Protein AF-A0A5C6FIS3-F1 (afdb_monomer_lite)

Secondary structure (DSSP, 8-state):
---PPPPPP-----------PPPHHHHHHHHHHTTTTS-TTSHHHHHHHHHHT-GGGGGGHHHHHHHHHHHHHHHHTTT-HHHHHHHHHHHHHHHHHHHHTT--TT-SS----SS-GGGGGGHHHHHHHHHHHTT-PPPGGGGGG-------------

pLDDT: mean 75.93, std 21.36, range [33.12, 96.75]

Sequence (158 aa):
MENQPAVPGDGGRYWHLATVKPTPDQIVAVLDHFAELCDKRFSTYRKLRRYAVMPQYWRKCYALFQAIRHKTLRAERRGDERLTHQYLLEEIIAKTLYNYSIAPEDMPYIIPAPFDEDSSDYVLPIATQFADFLGLSPPDCINAGGGAGVNVPSTDGQ

Radius of gyration: 19.83 Å; chains: 1; bounding box: 43×58×67 Å

Structure (mmCIF, N/CA/C/O backbone):
data_AF-A0A5C6FIS3-F1
#
_entry.id   AF-A0A5C6FIS3-F1
#
loop_
_atom_site.group_PDB
_atom_site.id
_atom_site.type_symbol
_atom_site.label_atom_id
_atom_site.label_alt_id
_atom_site.label_comp_id
_atom_site.label_asym_id
_atom_site.label_entity_id
_atom_site.label_seq_id
_atom_site.pdbx_PDB_ins_code
_atom_site.Cartn_x
_atom_site.Cartn_y
_atom_site.Cartn_z
_atom_site.occupancy
_atom_site.B_iso_or_equiv
_atom_site.auth_seq_id
_atom_site.auth_comp_id
_atom_site.auth_asym_id
_atom_site.auth_atom_id
_atom_site.pdbx_PDB_model_num
ATOM 1 N N . MET A 1 1 ? 24.711 47.356 21.822 1.00 38.97 1 MET A N 1
ATOM 2 C CA . MET A 1 1 ? 24.458 47.534 20.377 1.00 38.97 1 MET A CA 1
ATOM 3 C C . MET A 1 1 ? 25.336 46.515 19.661 1.00 38.97 1 MET A C 1
ATOM 5 O O . MET A 1 1 ? 26.441 46.835 19.262 1.00 38.97 1 MET A O 1
ATOM 9 N N . GLU A 1 2 ? 25.082 45.215 19.768 1.00 39.25 2 GLU A N 1
ATOM 10 C CA . GLU A 1 2 ? 23.905 44.481 19.284 1.00 39.25 2 GLU A CA 1
ATOM 11 C C . GLU A 1 2 ? 23.695 44.689 17.783 1.00 39.25 2 GLU A C 1
ATOM 13 O O . GLU A 1 2 ? 23.193 45.722 17.355 1.00 39.25 2 GLU A O 1
ATOM 18 N N . ASN A 1 3 ? 24.142 43.705 17.005 1.00 36.88 3 ASN A N 1
ATOM 19 C CA . ASN A 1 3 ? 23.638 43.429 15.669 1.00 36.88 3 ASN A CA 1
ATOM 20 C C . ASN A 1 3 ? 23.755 41.919 15.439 1.00 36.88 3 ASN A C 1
ATOM 22 O O . ASN A 1 3 ? 24.816 41.395 15.102 1.00 36.88 3 ASN A O 1
ATOM 26 N N . GLN A 1 4 ? 22.654 41.225 15.722 1.00 40.28 4 GLN A N 1
ATOM 27 C CA . GLN A 1 4 ? 22.404 39.856 15.290 1.00 40.28 4 GLN A CA 1
ATOM 28 C C . GLN A 1 4 ? 22.159 39.863 13.771 1.00 40.28 4 GLN A C 1
ATOM 30 O O . GLN A 1 4 ? 21.400 40.714 13.302 1.00 40.28 4 GLN A O 1
ATOM 35 N N . PRO A 1 5 ? 22.710 38.927 12.983 1.00 45.25 5 PRO A N 1
ATOM 36 C CA . PRO A 1 5 ? 22.146 38.615 11.681 1.00 45.25 5 PRO A CA 1
ATOM 37 C C . PRO A 1 5 ? 20.933 37.685 11.838 1.00 45.25 5 PRO A C 1
ATOM 39 O O . PRO A 1 5 ? 20.939 36.736 12.621 1.00 45.25 5 PRO A O 1
ATOM 42 N N . ALA A 1 6 ? 19.886 38.020 11.088 1.00 35.22 6 ALA A N 1
ATOM 43 C CA . ALA A 1 6 ? 18.548 37.452 11.120 1.00 35.22 6 ALA A CA 1
ATOM 44 C C . ALA A 1 6 ? 18.497 35.923 10.965 1.00 35.22 6 ALA A C 1
ATOM 46 O O . ALA A 1 6 ? 19.135 35.340 10.090 1.00 35.22 6 ALA A O 1
ATOM 47 N N . VAL A 1 7 ? 17.646 35.302 11.782 1.00 46.81 7 VAL A N 1
ATOM 48 C CA . VAL A 1 7 ? 17.190 33.916 11.644 1.00 46.81 7 VAL A CA 1
ATOM 49 C C . VAL A 1 7 ? 16.220 33.847 10.453 1.00 46.81 7 VAL A C 1
ATOM 51 O O . VAL A 1 7 ? 15.200 34.541 10.488 1.00 46.81 7 VAL A O 1
ATOM 54 N N . PRO A 1 8 ? 16.479 33.047 9.400 1.00 42.97 8 PRO A N 1
ATOM 55 C CA . PRO A 1 8 ? 15.466 32.757 8.398 1.00 42.97 8 PRO A CA 1
ATOM 56 C C . PRO A 1 8 ? 14.420 31.814 8.998 1.00 42.97 8 PRO A C 1
ATOM 58 O O . PRO A 1 8 ? 14.750 30.835 9.666 1.00 42.97 8 PRO A O 1
ATOM 61 N N . GLY A 1 9 ? 13.162 32.182 8.779 1.00 37.59 9 GLY A N 1
ATOM 62 C CA . GLY A 1 9 ? 11.988 31.633 9.432 1.00 37.59 9 GLY A CA 1
ATOM 63 C C . GLY A 1 9 ? 11.747 30.140 9.232 1.00 37.59 9 GLY A C 1
ATOM 64 O O . GLY A 1 9 ? 12.061 29.535 8.209 1.00 37.59 9 GLY A O 1
ATOM 65 N N . ASP A 1 10 ? 11.122 29.616 10.275 1.00 50.41 10 ASP A N 1
ATOM 66 C CA . ASP A 1 10 ? 10.360 28.385 10.378 1.00 50.41 10 ASP A CA 1
ATOM 67 C C . ASP A 1 10 ? 9.485 28.135 9.134 1.00 50.41 10 ASP A C 1
ATOM 69 O O . ASP A 1 10 ? 8.654 28.962 8.755 1.00 50.41 10 ASP A O 1
ATOM 73 N N . GLY A 1 11 ? 9.710 27.003 8.472 1.00 35.53 11 GLY A N 1
ATOM 74 C CA . GLY A 1 11 ? 9.101 26.689 7.183 1.00 35.53 11 GLY A CA 1
ATOM 75 C C . GLY A 1 11 ? 9.428 25.275 6.728 1.00 35.53 11 GLY A C 1
ATOM 76 O O . GLY A 1 11 ? 10.030 25.089 5.678 1.00 35.53 11 GLY A O 1
ATOM 77 N N . GLY A 1 12 ? 9.045 24.290 7.544 1.00 33.66 12 GLY A N 1
ATOM 78 C CA . GLY A 1 12 ? 9.032 22.877 7.168 1.00 33.66 12 GLY A CA 1
ATOM 79 C C . GLY A 1 12 ? 10.418 22.245 7.142 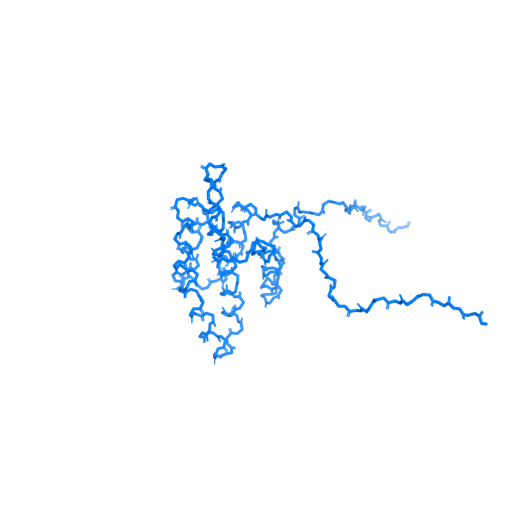1.00 33.66 12 GLY A C 1
ATOM 80 O O . GLY A 1 12 ? 11.131 22.294 6.146 1.00 33.66 12 GLY A O 1
ATOM 81 N N . ARG A 1 13 ? 10.786 21.585 8.242 1.00 39.72 13 ARG A N 1
ATOM 82 C CA . ARG A 1 13 ? 11.901 20.636 8.259 1.00 39.72 13 ARG A CA 1
ATOM 83 C C . ARG A 1 13 ? 11.588 19.521 7.259 1.00 39.72 13 ARG A C 1
ATOM 85 O O . ARG A 1 13 ? 10.903 18.561 7.599 1.00 39.72 13 ARG A O 1
ATOM 92 N N . TYR A 1 14 ? 12.060 19.665 6.026 1.00 40.47 14 TYR A N 1
ATOM 93 C CA . TYR A 1 14 ? 12.166 18.553 5.098 1.00 40.47 14 TYR A CA 1
ATOM 94 C C . TYR A 1 14 ? 13.151 17.576 5.724 1.00 40.47 14 TYR A C 1
ATOM 96 O O . TYR A 1 14 ? 14.353 17.837 5.798 1.00 40.47 14 TYR A O 1
ATOM 104 N N . TRP A 1 15 ? 12.626 16.474 6.249 1.00 42.81 15 TRP A N 1
ATOM 105 C CA . TRP A 1 15 ? 13.437 15.333 6.622 1.00 42.81 15 TRP A CA 1
ATOM 106 C C . TRP A 1 15 ? 14.037 14.764 5.335 1.00 42.81 15 TRP A C 1
ATOM 108 O O . TRP A 1 15 ? 13.508 13.823 4.760 1.00 42.81 15 TRP A O 1
ATOM 118 N N . HIS A 1 16 ? 15.171 15.311 4.898 1.00 39.12 16 HIS A N 1
ATOM 119 C CA . HIS A 1 16 ? 16.136 14.580 4.083 1.00 39.12 16 HIS A CA 1
ATOM 120 C C . HIS A 1 16 ? 16.806 13.520 4.966 1.00 39.12 16 HIS A C 1
ATOM 122 O O . HIS A 1 16 ? 18.016 13.516 5.178 1.00 39.12 16 HIS A O 1
ATOM 128 N N . LEU A 1 17 ? 16.004 12.622 5.532 1.00 43.44 17 LEU A N 1
ATOM 129 C CA . LEU A 1 17 ? 16.504 11.290 5.782 1.00 43.44 17 LEU A CA 1
ATOM 130 C C . LEU A 1 17 ? 16.622 10.694 4.387 1.00 43.44 17 LEU A C 1
ATOM 132 O O . LEU A 1 17 ? 15.664 10.732 3.621 1.00 43.44 17 LEU A O 1
ATOM 136 N N . ALA A 1 18 ? 17.806 10.210 4.029 1.00 41.66 18 ALA A N 1
ATOM 137 C CA . ALA A 1 18 ? 17.939 9.290 2.915 1.00 41.66 18 ALA A CA 1
ATOM 138 C C . ALA A 1 18 ? 17.127 8.039 3.285 1.00 41.66 18 ALA A C 1
ATOM 140 O O . ALA A 1 18 ? 17.660 7.075 3.831 1.00 41.66 18 ALA A O 1
ATOM 141 N N . THR A 1 19 ? 15.808 8.099 3.109 1.00 52.97 19 THR A N 1
ATOM 142 C CA . THR A 1 19 ? 14.919 6.975 3.327 1.00 52.97 19 THR A CA 1
ATOM 143 C C . THR A 1 19 ? 15.275 5.974 2.256 1.00 52.97 19 THR A C 1
ATOM 145 O O . THR A 1 19 ? 15.117 6.214 1.060 1.00 52.97 19 THR A O 1
ATOM 148 N N . VAL A 1 20 ? 15.854 4.859 2.691 1.00 63.50 20 VAL A N 1
ATOM 149 C CA . VAL A 1 20 ? 16.057 3.705 1.828 1.00 63.50 20 VAL A CA 1
ATOM 150 C C . VAL A 1 20 ? 14.687 3.373 1.244 1.00 63.50 20 VAL A C 1
ATOM 152 O O . VAL A 1 20 ? 13.777 3.000 1.986 1.00 63.50 20 VAL A O 1
ATOM 155 N N . LYS A 1 21 ? 14.524 3.581 -0.070 1.00 75.00 21 LYS A N 1
ATOM 156 C CA . LYS A 1 21 ? 13.276 3.267 -0.770 1.00 75.00 21 LYS A CA 1
ATOM 157 C C . LYS A 1 21 ? 12.940 1.799 -0.471 1.00 75.00 21 LYS A C 1
ATOM 159 O O . LYS A 1 21 ? 13.808 0.952 -0.700 1.00 75.00 21 LYS A O 1
ATOM 164 N N . PRO A 1 22 ? 11.741 1.481 0.046 1.00 84.12 22 PRO A N 1
ATOM 165 C CA . PRO A 1 22 ? 11.410 0.121 0.429 1.00 84.12 22 PRO A CA 1
ATOM 166 C C . PRO A 1 22 ? 11.506 -0.806 -0.777 1.00 84.12 22 PRO A C 1
ATOM 168 O O . PRO A 1 22 ? 10.849 -0.593 -1.792 1.00 84.12 22 PRO A O 1
ATOM 171 N N . THR A 1 23 ? 12.302 -1.862 -0.669 1.00 88.50 23 THR A N 1
ATOM 172 C CA . THR A 1 23 ? 12.393 -2.865 -1.728 1.00 88.50 23 THR A CA 1
ATOM 173 C C . THR A 1 23 ? 11.026 -3.522 -1.955 1.00 88.50 23 THR A C 1
ATOM 175 O O . THR A 1 23 ? 10.175 -3.533 -1.056 1.00 88.50 23 THR A O 1
ATOM 178 N N . PRO A 1 24 ? 10.787 -4.130 -3.130 1.00 88.94 24 PRO A N 1
ATOM 179 C CA . PRO A 1 24 ? 9.582 -4.923 -3.352 1.00 88.94 24 PRO A CA 1
ATOM 180 C C . PRO A 1 24 ? 9.338 -5.973 -2.257 1.00 88.94 24 PRO A C 1
ATOM 182 O O . PRO A 1 24 ? 8.197 -6.156 -1.842 1.00 88.94 24 PRO A O 1
ATOM 185 N N . ASP A 1 25 ? 10.393 -6.594 -1.725 1.00 89.69 25 ASP A N 1
ATOM 186 C CA . ASP A 1 25 ? 10.284 -7.564 -0.629 1.00 89.69 25 ASP A CA 1
ATOM 187 C C . ASP A 1 25 ? 9.825 -6.912 0.683 1.00 89.69 25 ASP A C 1
ATOM 189 O O . ASP A 1 25 ? 8.985 -7.469 1.388 1.00 89.69 25 ASP A O 1
ATOM 193 N N . GLN A 1 26 ? 10.301 -5.700 0.991 1.00 91.25 26 GLN A N 1
ATOM 194 C CA . GLN A 1 26 ? 9.813 -4.931 2.142 1.00 91.25 26 GLN A CA 1
ATOM 195 C C . GLN A 1 26 ? 8.343 -4.534 1.964 1.00 91.25 26 GLN A C 1
ATOM 197 O O . GLN A 1 26 ? 7.563 -4.633 2.908 1.00 91.25 26 GLN A O 1
ATOM 202 N N . ILE A 1 27 ? 7.928 -4.154 0.751 1.00 92.69 27 ILE A N 1
ATOM 203 C CA . ILE A 1 27 ? 6.515 -3.883 0.439 1.00 92.69 27 ILE A CA 1
ATOM 204 C C . ILE A 1 27 ? 5.657 -5.136 0.671 1.00 92.69 27 ILE A C 1
ATOM 206 O O . ILE A 1 27 ? 4.569 -5.047 1.242 1.00 92.69 27 ILE A O 1
ATOM 210 N N . VAL A 1 28 ? 6.133 -6.311 0.252 1.00 93.12 28 VAL A N 1
ATOM 211 C CA . VAL A 1 28 ? 5.436 -7.584 0.488 1.00 93.12 28 VA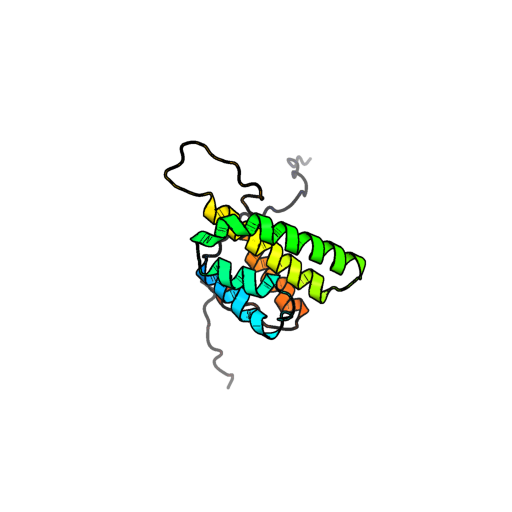L A CA 1
ATOM 212 C C . VAL A 1 28 ? 5.347 -7.887 1.981 1.00 93.12 28 VAL A C 1
ATOM 214 O O . VAL A 1 28 ? 4.266 -8.238 2.445 1.00 93.12 28 VAL A O 1
ATOM 217 N N . ALA A 1 29 ? 6.425 -7.683 2.742 1.00 92.44 29 ALA A N 1
ATOM 218 C CA . ALA A 1 29 ? 6.430 -7.879 4.190 1.00 92.44 29 ALA A CA 1
ATOM 219 C C . ALA A 1 29 ? 5.415 -6.970 4.907 1.00 92.44 29 ALA A C 1
ATOM 221 O O . ALA A 1 29 ? 4.669 -7.440 5.765 1.00 92.44 29 ALA A O 1
ATOM 222 N N . VAL A 1 30 ? 5.309 -5.696 4.506 1.00 93.06 30 VAL A N 1
ATOM 223 C CA . VAL A 1 30 ? 4.272 -4.775 5.009 1.00 93.06 30 VAL A CA 1
ATOM 224 C C . VAL A 1 30 ? 2.867 -5.307 4.701 1.00 93.06 30 VAL A C 1
ATOM 226 O O . VAL A 1 30 ? 2.000 -5.315 5.573 1.00 93.06 30 VAL A O 1
ATOM 229 N N . LEU A 1 31 ? 2.622 -5.785 3.477 1.00 92.94 31 LEU A N 1
ATOM 230 C CA . LEU A 1 31 ? 1.326 -6.363 3.098 1.00 92.94 31 LEU A CA 1
ATOM 231 C C . LEU A 1 31 ? 1.030 -7.698 3.802 1.00 92.94 31 LEU A C 1
ATOM 233 O O . LEU A 1 31 ? -0.130 -8.059 3.975 1.00 92.94 31 LEU A O 1
ATOM 237 N N . ASP A 1 32 ? 2.046 -8.451 4.202 1.00 92.31 32 ASP A N 1
ATOM 238 C CA . ASP A 1 32 ? 1.853 -9.681 4.968 1.00 92.31 32 ASP A CA 1
ATOM 239 C C . ASP A 1 32 ? 1.531 -9.391 6.429 1.00 92.31 32 ASP A C 1
ATOM 241 O O . ASP A 1 32 ? 0.638 -10.027 6.991 1.00 92.31 32 ASP A O 1
ATOM 245 N N . HIS A 1 33 ? 2.158 -8.365 7.003 1.00 92.31 33 HIS A N 1
ATOM 246 C CA . HIS A 1 33 ? 1.920 -7.935 8.377 1.00 92.31 33 HIS A CA 1
ATOM 247 C C . HIS A 1 33 ? 0.444 -7.586 8.642 1.00 92.31 33 HIS A C 1
ATOM 249 O O . HIS A 1 33 ? -0.107 -7.957 9.675 1.00 92.31 33 HIS A O 1
ATOM 255 N N . PHE A 1 34 ? -0.241 -6.942 7.689 1.00 91.12 34 PHE A N 1
ATOM 256 C CA . PHE A 1 34 ? -1.656 -6.572 7.848 1.00 91.12 34 PHE A CA 1
ATOM 257 C C . PHE A 1 34 ? -2.646 -7.554 7.192 1.00 91.12 34 PHE A C 1
ATOM 259 O O . PHE A 1 34 ? -3.855 -7.310 7.212 1.00 91.12 34 PHE A O 1
ATOM 266 N N . ALA A 1 35 ? -2.192 -8.677 6.621 1.00 88.69 35 ALA A N 1
ATOM 267 C CA . ALA A 1 35 ? -3.022 -9.536 5.766 1.00 88.69 35 ALA A CA 1
ATOM 268 C C . ALA A 1 35 ? -4.256 -10.146 6.457 1.00 88.69 35 ALA A C 1
ATOM 270 O O . ALA A 1 35 ? -5.265 -10.430 5.799 1.00 88.69 35 ALA A O 1
ATOM 271 N N . GLU A 1 36 ? -4.189 -10.385 7.766 1.00 86.69 36 GLU A N 1
ATOM 272 C CA . GLU A 1 36 ? -5.306 -10.936 8.543 1.00 86.69 36 GLU A CA 1
ATOM 273 C C . GLU A 1 36 ? -6.282 -9.869 9.043 1.00 86.69 36 GLU A C 1
ATOM 275 O O . GLU A 1 36 ? -7.441 -10.177 9.322 1.00 86.69 36 GLU A O 1
ATOM 280 N N . LEU A 1 37 ? -5.827 -8.619 9.105 1.00 85.56 37 LEU A N 1
ATOM 281 C CA . LEU A 1 37 ? -6.544 -7.490 9.693 1.00 85.56 37 LEU A CA 1
ATOM 282 C C . LEU A 1 37 ? -7.202 -6.610 8.635 1.00 85.56 37 LEU A C 1
ATOM 284 O O . LEU A 1 37 ? -8.227 -5.975 8.897 1.00 85.56 37 LEU A O 1
ATOM 288 N N . CYS A 1 38 ? -6.641 -6.593 7.433 1.00 82.62 38 CYS A N 1
ATOM 289 C CA . CYS A 1 38 ? -7.258 -5.981 6.275 1.00 82.62 38 CYS A CA 1
ATOM 290 C C . CYS A 1 38 ? -8.441 -6.826 5.810 1.00 82.62 38 CYS A C 1
ATOM 292 O O . CYS A 1 38 ? -8.383 -8.059 5.757 1.00 82.62 38 CYS A O 1
ATOM 294 N N . ASP A 1 39 ? -9.536 -6.163 5.446 1.00 70.62 39 ASP A N 1
ATOM 295 C CA . ASP A 1 39 ? -10.737 -6.884 5.045 1.00 70.62 39 ASP A CA 1
ATOM 296 C C . ASP A 1 39 ? -10.505 -7.626 3.712 1.00 70.62 39 ASP A C 1
ATOM 298 O O . ASP A 1 39 ? -10.475 -7.048 2.620 1.00 70.62 39 ASP A O 1
ATOM 302 N N . LYS A 1 40 ? -10.360 -8.955 3.828 1.00 62.19 40 LYS A N 1
ATOM 303 C CA . LYS A 1 40 ? -10.154 -9.915 2.731 1.00 62.19 40 LYS A CA 1
ATOM 304 C C . LYS A 1 40 ? -11.299 -9.907 1.709 1.00 62.19 40 LYS A C 1
ATOM 306 O O . LYS A 1 40 ? -11.117 -10.409 0.597 1.00 62.19 40 LYS A O 1
ATOM 311 N N . ARG A 1 41 ? -12.470 -9.350 2.052 1.00 55.62 41 ARG A N 1
ATOM 312 C CA . ARG A 1 41 ? -13.596 -9.156 1.124 1.00 55.62 41 ARG A CA 1
ATOM 313 C C . ARG A 1 41 ? -13.306 -8.046 0.116 1.00 55.62 41 ARG A C 1
ATOM 315 O O . ARG A 1 41 ? -13.870 -8.063 -0.981 1.00 55.62 41 ARG A O 1
ATOM 322 N N . PHE A 1 42 ? -12.398 -7.114 0.417 1.00 61.25 42 PHE A N 1
ATOM 323 C CA . PHE A 1 42 ? -11.979 -6.107 -0.547 1.00 61.25 42 PHE A CA 1
ATOM 324 C C . PHE A 1 42 ? -10.955 -6.674 -1.527 1.00 61.25 42 PHE A C 1
ATOM 326 O O . PHE A 1 42 ? -9.794 -6.933 -1.227 1.00 61.25 42 PHE A O 1
ATOM 333 N N . SER A 1 43 ? -11.397 -6.786 -2.776 1.00 75.00 43 SER A N 1
ATOM 334 C CA . SER A 1 43 ? -10.603 -7.291 -3.897 1.00 75.00 43 SER A CA 1
ATOM 335 C C . SER A 1 43 ? -9.303 -6.522 -4.183 1.00 75.00 43 SER A C 1
ATOM 337 O O . SER A 1 43 ? -8.481 -7.029 -4.942 1.00 75.00 43 SER A O 1
ATOM 339 N N . THR A 1 44 ? -9.107 -5.321 -3.626 1.00 90.38 44 THR A N 1
ATOM 340 C CA . THR A 1 44 ? -7.945 -4.463 -3.909 1.00 90.38 44 THR A CA 1
ATOM 341 C C . THR A 1 44 ? -6.708 -4.911 -3.143 1.00 90.38 44 THR A C 1
ATOM 343 O O . THR A 1 44 ? -5.704 -5.171 -3.796 1.00 90.38 44 THR A O 1
ATOM 346 N N . TYR A 1 45 ? -6.803 -5.166 -1.834 1.00 91.44 45 TYR A N 1
ATOM 347 C CA . TYR A 1 45 ? -5.673 -5.615 -1.012 1.00 91.44 45 TYR A CA 1
ATOM 348 C C . TYR A 1 45 ? -5.034 -6.908 -1.542 1.00 91.44 45 TYR A C 1
ATOM 350 O O . TYR A 1 45 ? -3.829 -6.994 -1.780 1.00 91.44 45 TYR A O 1
ATOM 358 N N . ARG A 1 46 ? -5.864 -7.913 -1.856 1.00 89.75 46 ARG A N 1
ATOM 359 C CA . ARG A 1 46 ? -5.392 -9.185 -2.428 1.00 89.75 46 ARG A CA 1
ATOM 360 C C . ARG A 1 46 ? -4.754 -9.006 -3.810 1.00 89.75 46 ARG A C 1
ATOM 362 O O . ARG A 1 46 ? -3.784 -9.695 -4.131 1.00 89.75 46 ARG A O 1
ATOM 369 N N . LYS A 1 47 ? -5.300 -8.114 -4.646 1.00 92.56 47 LYS A N 1
ATOM 370 C CA . LYS A 1 47 ? -4.702 -7.783 -5.951 1.00 92.56 47 LYS A CA 1
ATOM 371 C C . LYS A 1 47 ? -3.368 -7.070 -5.770 1.00 92.56 47 LYS A C 1
ATOM 373 O O . LYS A 1 47 ? -2.420 -7.432 -6.454 1.00 92.56 47 LYS A O 1
ATOM 378 N N . LEU A 1 48 ? -3.292 -6.127 -4.835 1.00 94.00 48 LEU A N 1
ATOM 379 C CA . LEU A 1 48 ? -2.095 -5.351 -4.546 1.00 94.00 48 LEU A CA 1
ATOM 380 C C . LEU A 1 48 ? -0.955 -6.253 -4.076 1.00 94.00 48 LEU A C 1
ATOM 382 O O . LEU A 1 48 ? 0.114 -6.228 -4.672 1.00 94.00 48 LEU A O 1
ATOM 386 N N . ARG A 1 49 ? -1.222 -7.155 -3.124 1.00 93.00 49 ARG A N 1
ATOM 387 C CA . ARG A 1 49 ? -0.258 -8.179 -2.691 1.00 93.00 49 ARG A CA 1
ATOM 388 C C . ARG A 1 49 ? 0.223 -9.056 -3.843 1.00 93.00 49 ARG A C 1
ATOM 390 O O . ARG A 1 49 ? 1.412 -9.324 -3.969 1.00 93.00 49 ARG A O 1
ATOM 397 N N . ARG A 1 50 ? -0.690 -9.492 -4.720 1.00 92.56 50 ARG A N 1
ATOM 398 C CA . ARG A 1 50 ? -0.316 -10.259 -5.918 1.00 92.56 50 ARG A CA 1
ATOM 399 C C . ARG A 1 50 ? 0.564 -9.445 -6.869 1.00 92.56 50 ARG A C 1
ATOM 401 O O . ARG A 1 50 ? 1.422 -10.024 -7.524 1.00 92.56 50 ARG A O 1
ATOM 408 N N . TYR A 1 51 ? 0.317 -8.146 -7.005 1.00 93.88 51 TYR A N 1
ATOM 409 C CA . TYR A 1 51 ? 1.098 -7.286 -7.891 1.00 93.88 51 TYR A CA 1
ATOM 410 C C . TYR A 1 51 ? 2.474 -6.992 -7.295 1.00 93.88 51 TYR A C 1
ATOM 412 O O . TYR A 1 51 ? 3.445 -7.015 -8.038 1.00 93.88 51 TYR A O 1
ATOM 420 N N . ALA A 1 52 ? 2.580 -6.824 -5.975 1.00 93.56 52 ALA A N 1
ATOM 421 C CA . ALA A 1 52 ? 3.851 -6.611 -5.287 1.00 93.56 52 ALA A CA 1
ATOM 422 C C . ALA A 1 52 ? 4.876 -7.718 -5.599 1.00 93.56 52 ALA A C 1
ATOM 424 O O . ALA A 1 52 ? 6.009 -7.410 -5.949 1.00 93.56 52 ALA A O 1
ATOM 425 N N . VAL A 1 53 ? 4.450 -8.988 -5.615 1.00 94.12 53 VAL A N 1
ATOM 426 C CA . VAL A 1 53 ? 5.326 -10.141 -5.923 1.00 94.12 53 VAL A CA 1
ATOM 427 C C . VAL A 1 53 ? 5.564 -10.387 -7.425 1.00 94.12 53 VAL A C 1
ATOM 429 O O . VAL A 1 53 ? 6.243 -11.344 -7.787 1.00 94.12 53 VAL A O 1
ATOM 432 N N . MET A 1 54 ? 4.972 -9.593 -8.328 1.00 92.44 54 MET A N 1
ATOM 433 C CA . MET A 1 54 ? 5.010 -9.830 -9.781 1.00 92.44 54 MET A CA 1
ATOM 434 C C . MET A 1 54 ? 5.270 -8.528 -10.559 1.00 92.44 54 MET A C 1
ATOM 436 O O . MET A 1 54 ? 4.306 -7.839 -10.921 1.00 92.44 54 MET A O 1
ATOM 440 N N . PRO A 1 55 ? 6.541 -8.213 -10.889 1.00 90.50 55 PRO A N 1
ATOM 441 C CA . PRO A 1 55 ? 6.922 -6.985 -11.595 1.00 90.50 55 PRO A CA 1
ATOM 442 C C . PRO A 1 55 ? 6.151 -6.715 -12.893 1.00 90.50 55 PRO A C 1
ATOM 444 O O . PRO A 1 55 ? 5.793 -5.577 -13.196 1.00 90.50 55 PRO A O 1
ATOM 447 N N . GLN A 1 56 ? 5.772 -7.767 -13.624 1.00 90.56 56 GLN A N 1
ATOM 448 C CA . GLN A 1 56 ? 4.963 -7.673 -14.844 1.00 90.56 56 GLN A CA 1
ATOM 449 C C . GLN A 1 56 ? 3.562 -7.066 -14.629 1.00 90.56 56 GLN A C 1
ATOM 451 O O . GLN A 1 56 ? 2.879 -6.709 -15.592 1.00 90.56 56 GLN A O 1
ATOM 456 N N . TYR A 1 57 ? 3.095 -6.965 -13.382 1.00 92.00 57 TYR A N 1
ATOM 457 C CA . TYR A 1 57 ? 1.823 -6.334 -13.034 1.00 92.00 57 TYR A CA 1
ATOM 458 C C . TYR A 1 57 ? 1.962 -4.937 -12.447 1.00 92.00 57 TYR A C 1
ATOM 460 O O . TYR A 1 57 ? 0.943 -4.271 -12.289 1.00 92.00 57 TYR A O 1
ATOM 468 N N . TRP A 1 58 ? 3.171 -4.446 -12.190 1.00 93.06 58 TRP A N 1
ATOM 469 C CA . TRP A 1 58 ? 3.360 -3.144 -11.558 1.00 93.06 58 TRP A CA 1
ATOM 470 C C . TRP A 1 58 ? 2.775 -1.982 -12.377 1.00 93.06 58 TRP A C 1
ATOM 472 O O . TRP A 1 58 ? 2.127 -1.103 -11.819 1.00 93.06 58 TRP A O 1
ATOM 482 N N . ARG A 1 59 ? 2.827 -2.035 -13.717 1.00 90.44 59 ARG A N 1
ATOM 483 C CA . ARG A 1 59 ? 2.130 -1.050 -14.577 1.00 90.44 59 ARG A CA 1
ATOM 484 C C . ARG A 1 59 ? 0.610 -1.044 -14.386 1.00 90.44 59 ARG A C 1
ATOM 486 O O . ARG A 1 59 ? -0.044 -0.022 -14.577 1.00 90.44 59 ARG A O 1
ATOM 493 N N . LYS A 1 60 ? 0.021 -2.173 -13.979 1.00 91.69 60 LYS A N 1
ATOM 494 C CA . LYS A 1 60 ? -1.417 -2.277 -13.679 1.00 91.69 60 LYS A CA 1
ATOM 495 C C . LYS A 1 60 ? -1.775 -1.619 -12.345 1.00 91.69 60 LYS A C 1
ATOM 497 O O . LYS A 1 60 ? -2.962 -1.404 -12.091 1.00 91.69 60 LYS A O 1
ATOM 502 N N . CYS A 1 61 ? -0.788 -1.266 -11.516 1.00 92.25 61 CYS A N 1
ATOM 503 C CA . CYS A 1 61 ? -1.023 -0.565 -10.260 1.00 92.25 61 CYS A CA 1
ATOM 504 C C . CYS A 1 61 ? -1.623 0.830 -10.464 1.00 92.25 61 CYS A C 1
ATOM 506 O O . CYS A 1 61 ? -2.336 1.276 -9.577 1.00 92.25 61 CYS A O 1
ATOM 508 N N . TYR A 1 62 ? -1.475 1.469 -11.633 1.00 91.38 62 TYR A N 1
ATOM 509 C CA . TYR A 1 62 ? -2.177 2.728 -11.924 1.00 91.38 62 TYR A CA 1
ATOM 510 C C . TYR A 1 62 ? -3.703 2.560 -11.888 1.00 91.38 62 TYR A C 1
ATOM 512 O O . TYR A 1 62 ? -4.409 3.280 -11.184 1.00 91.38 62 TYR A O 1
ATOM 520 N N . ALA A 1 63 ? -4.229 1.555 -12.594 1.00 92.00 63 ALA A N 1
ATOM 521 C CA . ALA A 1 63 ? -5.662 1.264 -12.583 1.00 92.00 63 ALA A CA 1
ATOM 522 C C . ALA A 1 63 ? -6.136 0.788 -11.198 1.00 92.00 63 ALA A C 1
ATOM 524 O O . ALA A 1 63 ? -7.245 1.110 -10.769 1.00 92.00 63 ALA A O 1
ATOM 525 N N . LEU A 1 64 ? -5.292 0.032 -10.486 1.00 94.38 64 LEU A N 1
ATOM 526 C CA . LEU A 1 64 ? -5.584 -0.402 -9.122 1.00 94.38 64 LEU A CA 1
ATOM 527 C C . LEU A 1 64 ? -5.644 0.786 -8.152 1.00 94.38 64 LEU A C 1
ATOM 529 O O . LEU A 1 64 ? -6.588 0.855 -7.372 1.00 94.38 64 LEU A O 1
ATOM 533 N N . PHE A 1 65 ? -4.716 1.740 -8.257 1.00 94.19 65 PHE A N 1
ATOM 534 C CA . PHE A 1 65 ? -4.712 2.991 -7.500 1.00 94.19 65 PHE A CA 1
ATOM 535 C C . PHE A 1 65 ? -6.020 3.757 -7.700 1.00 94.19 65 PHE A C 1
ATOM 537 O O . PHE A 1 65 ? -6.666 4.107 -6.721 1.00 94.19 65 PHE A O 1
A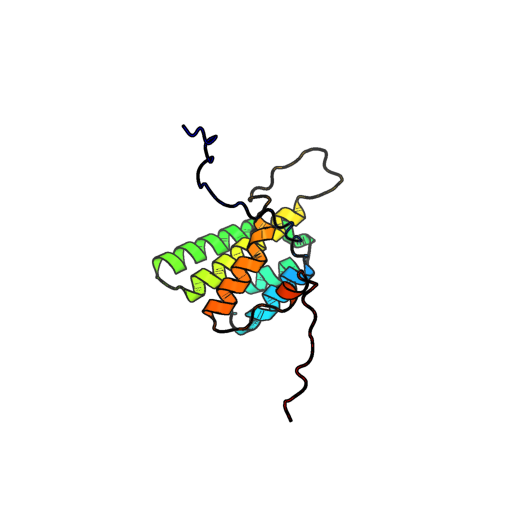TOM 544 N N . GLN A 1 66 ? -6.481 3.933 -8.944 1.00 93.44 66 GLN A N 1
ATOM 545 C CA . GLN A 1 66 ? -7.756 4.611 -9.211 1.00 93.44 66 GLN A CA 1
ATOM 546 C C . GLN A 1 66 ? -8.932 3.911 -8.511 1.00 93.44 66 GLN A C 1
ATOM 548 O O . GLN A 1 66 ? -9.815 4.558 -7.946 1.00 93.44 66 GLN A O 1
ATOM 553 N N . ALA A 1 67 ? -8.952 2.575 -8.507 1.00 93.44 67 ALA A N 1
ATOM 554 C CA . ALA A 1 67 ? -9.979 1.813 -7.804 1.00 93.44 67 ALA A CA 1
ATOM 555 C C . ALA A 1 67 ? -9.884 1.959 -6.274 1.00 93.44 67 ALA A C 1
ATOM 557 O O . ALA A 1 67 ? -10.922 2.037 -5.616 1.00 93.44 67 ALA A O 1
ATOM 558 N N . ILE A 1 68 ? -8.671 1.999 -5.712 1.00 94.50 68 ILE A N 1
ATOM 559 C CA . ILE A 1 68 ? -8.443 2.222 -4.277 1.00 94.50 68 ILE A CA 1
ATOM 560 C C . ILE A 1 68 ? -8.867 3.646 -3.900 1.00 94.50 68 ILE A C 1
ATOM 562 O O . ILE A 1 68 ? -9.666 3.797 -2.983 1.00 94.50 68 ILE A O 1
ATOM 566 N N . ARG A 1 69 ? -8.472 4.669 -4.668 1.00 94.44 69 ARG A N 1
ATOM 567 C CA . ARG A 1 69 ? -8.796 6.078 -4.396 1.00 94.44 69 ARG A CA 1
ATOM 568 C C . ARG A 1 69 ? -10.293 6.332 -4.268 1.00 94.44 69 ARG A C 1
ATOM 570 O O . ARG A 1 69 ? -10.743 7.019 -3.354 1.00 94.44 69 ARG A O 1
ATOM 577 N N . HIS A 1 70 ? -11.096 5.723 -5.140 1.00 94.12 70 HIS A N 1
ATOM 578 C CA . HIS A 1 70 ? -12.555 5.794 -5.026 1.00 94.12 70 HIS A CA 1
ATOM 579 C C . HIS A 1 70 ? -13.089 5.187 -3.720 1.00 94.12 70 HIS A C 1
ATOM 581 O O . HIS A 1 70 ? -14.096 5.665 -3.189 1.00 94.12 70 HIS A O 1
ATOM 587 N N . LYS A 1 71 ? -12.449 4.132 -3.201 1.00 92.75 71 LYS A N 1
ATOM 588 C CA . LYS A 1 71 ? -12.816 3.529 -1.916 1.00 92.75 71 LYS A CA 1
ATOM 589 C C . LYS A 1 71 ? -12.381 4.396 -0.741 1.00 92.75 71 LYS A C 1
ATOM 591 O O . LYS A 1 71 ? -13.203 4.580 0.150 1.00 92.75 71 LYS A O 1
ATOM 596 N N . THR A 1 72 ? -11.183 4.978 -0.776 1.00 93.62 72 THR A N 1
ATOM 597 C CA . THR A 1 72 ? -10.696 5.934 0.233 1.00 93.62 72 THR A CA 1
ATOM 598 C C . THR A 1 72 ? -11.672 7.090 0.389 1.00 93.62 72 THR A C 1
ATOM 600 O O . THR A 1 72 ? -12.250 7.263 1.456 1.00 93.62 72 THR A O 1
ATOM 603 N N . LEU A 1 73 ? -12.024 7.761 -0.714 1.00 94.62 73 LEU A N 1
ATOM 604 C CA . LEU A 1 73 ? -13.005 8.856 -0.715 1.00 94.62 73 LEU A CA 1
ATOM 605 C C . LEU A 1 73 ? -14.397 8.429 -0.214 1.00 94.62 73 LEU A C 1
ATOM 607 O O . LEU A 1 73 ? -15.212 9.252 0.207 1.00 94.62 73 LEU A O 1
ATOM 611 N N . ARG A 1 74 ? -14.750 7.144 -0.326 1.00 94.94 74 ARG A N 1
ATOM 612 C CA . ARG A 1 74 ? -16.011 6.612 0.210 1.00 94.94 74 ARG A CA 1
ATOM 613 C C . ARG A 1 74 ? -15.912 6.316 1.706 1.00 94.94 74 ARG A C 1
ATOM 615 O O . ARG A 1 74 ? -16.905 6.534 2.393 1.00 94.94 74 ARG A O 1
ATOM 622 N N . ALA A 1 75 ? -14.778 5.808 2.180 1.00 93.69 75 ALA A N 1
ATOM 623 C CA . ALA A 1 75 ? -14.507 5.565 3.594 1.00 93.69 75 ALA A CA 1
ATOM 624 C C . ALA A 1 75 ? -14.435 6.888 4.369 1.00 93.69 75 ALA A C 1
ATOM 626 O O . ALA A 1 75 ? -15.165 7.049 5.344 1.00 93.69 75 ALA A O 1
ATOM 627 N N . GLU A 1 76 ? -13.700 7.874 3.846 1.00 94.69 76 GLU A N 1
ATOM 628 C CA . GLU A 1 76 ? -13.595 9.229 4.405 1.00 94.69 76 GLU A CA 1
ATOM 629 C C . GLU A 1 76 ? -14.975 9.882 4.554 1.00 94.69 76 GLU A C 1
ATOM 631 O O . GLU A 1 76 ? -15.352 10.321 5.636 1.00 94.69 76 GLU A O 1
ATOM 636 N N . ARG A 1 77 ? -15.799 9.858 3.494 1.00 96.75 77 ARG A N 1
ATOM 637 C CA . ARG A 1 77 ? -17.174 10.397 3.540 1.00 96.75 77 ARG A CA 1
ATOM 638 C C . ARG A 1 77 ? -18.080 9.715 4.565 1.00 96.75 77 ARG A C 1
ATOM 640 O O . ARG A 1 77 ? -19.113 10.275 4.917 1.00 96.75 77 ARG A O 1
ATOM 647 N N . ARG A 1 78 ? -17.750 8.495 4.985 1.00 95.94 78 ARG A N 1
ATOM 648 C CA . ARG A 1 78 ? -18.501 7.727 5.988 1.00 95.94 78 ARG A CA 1
ATOM 649 C C . ARG A 1 78 ? -17.921 7.861 7.393 1.00 95.94 78 ARG A C 1
ATOM 651 O O . ARG A 1 78 ? -18.536 7.336 8.313 1.00 95.94 78 ARG A O 1
ATOM 658 N N . GLY A 1 79 ? -16.768 8.514 7.550 1.00 94.62 79 GLY A N 1
ATOM 659 C CA . GLY A 1 79 ? -16.026 8.533 8.809 1.00 94.62 79 GLY A CA 1
ATOM 660 C C . GLY A 1 79 ? -15.481 7.159 9.209 1.00 94.62 79 GLY A C 1
ATOM 661 O O . GLY A 1 79 ? -15.308 6.895 10.392 1.00 94.62 79 GLY A O 1
ATOM 662 N N . ASP A 1 80 ? -15.253 6.254 8.249 1.00 94.38 80 ASP A N 1
ATOM 663 C CA . ASP A 1 80 ? -14.678 4.936 8.535 1.00 94.38 80 ASP A CA 1
ATOM 664 C C . ASP A 1 80 ? -13.150 5.049 8.590 1.00 94.38 80 ASP A C 1
ATOM 666 O O . ASP A 1 80 ? -12.449 4.864 7.590 1.00 94.38 80 ASP A O 1
ATOM 670 N N . GLU A 1 81 ? -12.635 5.425 9.760 1.00 93.94 81 GLU A N 1
ATOM 671 C CA . GLU A 1 81 ? -11.207 5.676 9.972 1.00 93.94 81 GLU A CA 1
ATOM 672 C C . GLU A 1 81 ? -10.355 4.438 9.694 1.00 93.94 81 GLU A C 1
ATOM 674 O O . GLU A 1 81 ? -9.298 4.547 9.072 1.00 93.94 81 GLU A O 1
ATOM 679 N N . ARG A 1 82 ? -10.832 3.246 10.074 1.00 92.25 82 ARG A N 1
ATOM 680 C CA . ARG A 1 82 ? -10.102 1.995 9.840 1.00 92.25 82 ARG A CA 1
ATOM 681 C C . ARG A 1 82 ? -9.915 1.739 8.350 1.00 92.25 82 ARG A C 1
ATOM 683 O O . ARG A 1 82 ? -8.797 1.466 7.915 1.00 92.25 82 ARG A O 1
ATOM 690 N N . LEU A 1 83 ? -10.993 1.816 7.566 1.00 92.25 83 LEU A N 1
ATOM 691 C CA . LEU A 1 83 ? -10.894 1.628 6.118 1.00 92.25 83 LEU A CA 1
ATOM 692 C C . LEU A 1 83 ? -10.110 2.754 5.448 1.00 92.25 83 LEU A C 1
ATOM 694 O O . LEU A 1 83 ? -9.436 2.507 4.453 1.00 92.25 83 LEU A O 1
ATOM 698 N N . THR A 1 84 ? -10.157 3.966 5.997 1.00 94.06 84 THR A N 1
ATOM 699 C CA . THR A 1 84 ? -9.367 5.093 5.493 1.00 94.06 84 THR A CA 1
ATOM 700 C C . THR A 1 84 ? -7.871 4.818 5.640 1.00 94.06 84 THR A C 1
ATOM 702 O O . THR A 1 84 ? -7.161 4.860 4.638 1.00 94.06 84 THR A O 1
ATOM 705 N N . HIS A 1 85 ? -7.393 4.428 6.828 1.00 93.31 85 HIS A N 1
ATOM 706 C CA . HIS A 1 85 ? -5.981 4.070 7.027 1.00 93.31 85 HIS A CA 1
ATOM 707 C C . HIS A 1 85 ? -5.556 2.885 6.149 1.00 93.31 85 HIS A C 1
ATOM 709 O O . HIS A 1 85 ? -4.512 2.943 5.496 1.00 93.31 85 HIS A O 1
ATOM 715 N N . GLN A 1 86 ? -6.395 1.845 6.057 1.00 94.00 86 GLN A N 1
ATOM 716 C CA . GLN A 1 86 ? -6.131 0.706 5.177 1.00 94.00 86 GLN A CA 1
ATOM 717 C C . GLN A 1 86 ? -5.966 1.155 3.716 1.00 94.00 86 GLN A C 1
ATOM 719 O O . GLN A 1 86 ? -5.008 0.761 3.049 1.00 94.00 86 GLN A O 1
ATOM 724 N N . TYR A 1 87 ? -6.895 1.959 3.193 1.00 94.94 87 TYR A N 1
ATOM 725 C CA . TYR A 1 87 ? -6.846 2.363 1.792 1.00 94.94 87 TYR A CA 1
ATOM 726 C C . TYR A 1 87 ? -5.740 3.374 1.501 1.00 94.94 87 TYR A C 1
ATOM 728 O O . TYR A 1 87 ? -5.172 3.307 0.417 1.00 94.94 87 TYR A O 1
ATOM 736 N N . LEU A 1 88 ? -5.359 4.230 2.451 1.00 93.75 88 LEU A N 1
ATOM 737 C CA . LEU A 1 88 ? -4.177 5.087 2.313 1.00 93.75 88 LEU A CA 1
ATOM 738 C C . LEU A 1 88 ? -2.892 4.259 2.169 1.00 93.75 88 LEU A C 1
ATOM 740 O O . LEU A 1 88 ? -2.078 4.544 1.288 1.00 93.75 88 LEU A O 1
ATOM 744 N N . LEU A 1 89 ? -2.742 3.190 2.962 1.00 94.69 89 LEU A N 1
ATOM 745 C CA . LEU A 1 89 ? -1.634 2.244 2.809 1.00 94.69 89 LEU A CA 1
ATOM 746 C C . LEU A 1 89 ? -1.674 1.536 1.443 1.00 94.69 89 LEU A C 1
ATOM 748 O O . LEU A 1 89 ? -0.653 1.416 0.766 1.00 94.69 89 LEU A O 1
ATOM 752 N N . GLU A 1 90 ? -2.853 1.083 1.007 1.00 95.12 90 GLU A N 1
ATOM 753 C CA . GLU A 1 90 ? -3.012 0.471 -0.318 1.00 95.12 90 GLU A CA 1
ATOM 754 C C . GLU A 1 90 ? -2.669 1.458 -1.455 1.00 95.12 90 GLU A C 1
ATOM 756 O O . GLU A 1 90 ? -2.025 1.068 -2.432 1.00 95.12 90 GLU A O 1
ATOM 761 N N . GLU A 1 91 ? -3.080 2.728 -1.344 1.00 94.62 91 GLU A N 1
ATOM 762 C CA . GLU A 1 91 ? -2.805 3.774 -2.334 1.00 94.62 91 GLU A CA 1
ATOM 763 C C . GLU A 1 91 ? -1.310 4.013 -2.488 1.00 94.62 91 GLU A C 1
ATOM 765 O O . GLU A 1 91 ? -0.811 3.983 -3.616 1.00 94.62 91 GLU A O 1
ATOM 770 N N . ILE A 1 92 ? -0.600 4.241 -1.379 1.00 94.94 92 ILE A N 1
ATOM 771 C CA . ILE A 1 92 ? 0.816 4.595 -1.449 1.00 94.94 92 ILE A CA 1
ATOM 772 C C . ILE A 1 92 ? 1.639 3.452 -2.041 1.00 94.94 92 ILE A C 1
ATOM 774 O O . ILE A 1 92 ? 2.424 3.674 -2.958 1.00 94.94 92 ILE A O 1
ATOM 778 N N . ILE A 1 93 ? 1.357 2.209 -1.644 1.00 95.00 93 ILE A N 1
ATOM 779 C CA . ILE A 1 93 ? 2.013 1.028 -2.211 1.00 95.00 93 ILE A CA 1
ATOM 780 C C . ILE A 1 93 ? 1.707 0.896 -3.711 1.00 95.00 93 ILE A C 1
ATOM 782 O O . ILE A 1 93 ? 2.600 0.583 -4.501 1.00 95.00 93 ILE A O 1
ATOM 786 N N . ALA A 1 94 ? 0.465 1.148 -4.140 1.00 94.62 94 ALA A N 1
ATOM 787 C CA . ALA A 1 94 ? 0.112 1.099 -5.558 1.00 94.62 94 ALA A CA 1
ATOM 788 C C . ALA A 1 94 ? 0.879 2.149 -6.381 1.00 94.62 94 ALA A C 1
ATOM 790 O O . ALA A 1 94 ? 1.355 1.828 -7.476 1.00 94.62 94 ALA A O 1
ATOM 791 N N . LYS A 1 95 ? 1.044 3.369 -5.850 1.00 92.38 95 LYS A N 1
ATOM 792 C CA . LYS A 1 95 ? 1.868 4.417 -6.469 1.00 92.38 95 LYS A CA 1
ATOM 793 C C . LYS A 1 95 ? 3.330 3.985 -6.572 1.00 92.38 95 LYS A C 1
ATOM 795 O O . LYS A 1 95 ? 3.895 4.015 -7.664 1.00 92.38 95 LYS A O 1
ATOM 800 N N . THR A 1 96 ? 3.914 3.507 -5.472 1.00 91.75 96 THR A N 1
ATOM 801 C CA . THR A 1 96 ? 5.316 3.065 -5.412 1.00 91.75 96 THR A CA 1
ATOM 802 C C . THR A 1 96 ? 5.609 1.954 -6.417 1.00 91.75 96 THR A C 1
ATOM 804 O O . THR A 1 96 ? 6.552 2.064 -7.198 1.00 91.75 96 THR A O 1
ATOM 807 N N . LEU A 1 97 ? 4.770 0.912 -6.470 1.00 91.62 97 LEU A N 1
ATOM 808 C CA . LEU A 1 97 ? 4.947 -0.184 -7.427 1.00 91.62 97 LEU A CA 1
ATOM 809 C C . LEU A 1 97 ? 4.846 0.308 -8.874 1.00 91.62 97 LEU A C 1
ATOM 811 O O . LEU A 1 97 ? 5.651 -0.087 -9.714 1.00 91.62 97 LEU A O 1
ATOM 815 N N . TYR A 1 98 ? 3.894 1.195 -9.181 1.00 91.12 98 TYR A N 1
ATOM 816 C CA . TYR A 1 98 ? 3.817 1.782 -10.517 1.00 91.12 98 TYR A CA 1
ATOM 817 C C . TYR A 1 98 ? 5.098 2.550 -10.870 1.00 91.12 98 TYR A C 1
ATOM 819 O O . TYR A 1 98 ? 5.631 2.351 -11.963 1.00 91.12 98 TYR A O 1
ATOM 827 N N . ASN A 1 99 ? 5.622 3.359 -9.944 1.00 87.44 99 ASN A N 1
ATOM 828 C CA . ASN A 1 99 ? 6.865 4.107 -10.138 1.00 87.44 99 ASN A CA 1
ATOM 829 C C . ASN A 1 99 ? 8.062 3.173 -10.392 1.00 87.44 99 ASN A C 1
ATOM 831 O O . ASN A 1 99 ? 8.875 3.443 -11.271 1.00 87.44 99 ASN A O 1
ATOM 835 N N . TYR A 1 100 ? 8.130 2.012 -9.735 1.00 87.19 100 TYR A N 1
ATOM 836 C CA . TYR A 1 100 ? 9.157 1.006 -10.040 1.00 87.19 100 TYR A CA 1
ATOM 837 C C . TYR A 1 100 ? 9.029 0.396 -11.443 1.00 87.19 100 TYR A C 1
ATOM 839 O O . TYR A 1 100 ? 10.012 -0.066 -12.010 1.00 87.19 100 TYR A O 1
ATOM 847 N N . SER A 1 101 ? 7.841 0.415 -12.051 1.00 86.19 101 SER A N 1
ATOM 848 C CA . SER A 1 101 ? 7.606 -0.160 -13.387 1.00 86.19 101 SER A CA 1
ATOM 849 C C . SER A 1 101 ? 8.007 0.734 -14.567 1.00 86.19 101 SER A C 1
ATOM 851 O O . SER A 1 101 ? 8.018 0.284 -15.722 1.00 86.19 101 SER A O 1
ATOM 853 N N . ILE A 1 102 ? 8.261 2.011 -14.282 1.00 77.50 102 ILE A N 1
ATOM 854 C CA . ILE A 1 102 ? 8.615 3.055 -15.252 1.00 77.50 102 ILE A CA 1
ATOM 855 C C . ILE A 1 102 ? 10.068 3.510 -15.114 1.00 77.50 102 ILE A C 1
ATOM 857 O O . ILE A 1 102 ? 10.477 4.404 -15.846 1.00 77.50 102 ILE A O 1
ATOM 861 N N . ALA A 1 103 ? 10.848 2.856 -14.253 1.00 63.81 103 ALA A N 1
ATOM 862 C CA . ALA A 1 103 ? 12.286 3.049 -14.142 1.00 63.81 103 ALA A CA 1
ATOM 863 C C . ALA A 1 103 ? 13.078 1.980 -14.935 1.00 63.81 103 ALA A C 1
ATOM 865 O O . ALA A 1 103 ? 13.645 1.079 -14.320 1.00 63.81 103 ALA A O 1
ATOM 866 N N . PRO A 1 104 ? 13.127 1.998 -16.284 1.00 60.31 104 PRO A N 1
ATOM 867 C CA . PRO A 1 104 ? 14.204 1.342 -17.013 1.00 60.31 104 PRO A CA 1
ATOM 868 C C . PRO A 1 104 ? 15.416 2.266 -17.168 1.00 60.31 104 PRO A C 1
ATOM 870 O O . PRO A 1 104 ? 15.275 3.417 -17.578 1.00 60.31 104 PRO A O 1
ATOM 873 N N . GLU A 1 105 ? 16.602 1.692 -16.957 1.00 54.66 105 GLU A N 1
ATOM 874 C CA . GLU A 1 105 ? 17.915 2.233 -17.348 1.00 54.66 105 GLU A CA 1
ATOM 875 C C . GLU A 1 105 ? 18.033 2.473 -18.875 1.00 54.66 105 GLU A C 1
ATOM 877 O O . GLU A 1 105 ? 18.884 3.240 -19.317 1.00 54.66 105 GLU A O 1
ATOM 882 N N . ASP A 1 106 ? 17.130 1.887 -19.677 1.00 49.84 106 ASP A N 1
ATOM 883 C CA . ASP A 1 106 ? 17.218 1.803 -21.145 1.00 49.84 106 ASP A CA 1
ATOM 884 C C . ASP A 1 106 ? 16.194 2.661 -21.929 1.00 49.84 106 ASP A C 1
ATOM 886 O O . ASP A 1 106 ? 16.071 2.524 -23.149 1.00 49.84 106 ASP A O 1
ATOM 890 N N . MET A 1 107 ? 15.417 3.537 -21.275 1.00 51.62 107 MET A N 1
ATOM 891 C CA . MET A 1 107 ? 14.459 4.426 -21.964 1.00 51.62 107 MET A CA 1
ATOM 892 C C . MET A 1 107 ? 14.999 5.866 -22.041 1.00 51.62 107 MET A C 1
ATOM 894 O O . MET A 1 107 ? 15.024 6.556 -21.025 1.00 51.62 107 MET A O 1
ATOM 898 N N . PRO A 1 108 ? 15.356 6.384 -23.236 1.00 49.59 108 PRO A N 1
ATOM 899 C CA . PRO A 1 108 ? 15.911 7.735 -23.407 1.00 49.59 108 PRO A CA 1
ATOM 900 C C . PRO A 1 108 ? 14.884 8.864 -23.207 1.00 49.59 108 PRO A C 1
ATOM 902 O O . PRO A 1 108 ? 15.219 10.040 -23.338 1.00 49.59 108 PRO A O 1
ATOM 905 N N . TYR A 1 109 ? 13.634 8.521 -22.892 1.00 51.25 109 TYR A N 1
ATOM 906 C CA . TYR A 1 109 ? 12.586 9.473 -22.562 1.00 51.25 109 TYR A CA 1
ATOM 907 C C . TYR A 1 109 ? 12.126 9.221 -21.133 1.00 51.25 109 TYR A C 1
ATOM 909 O O . TYR A 1 109 ? 11.504 8.200 -20.839 1.00 51.25 109 TYR A O 1
ATOM 917 N N . ILE A 1 110 ? 12.423 10.179 -20.255 1.00 53.75 110 ILE A N 1
ATOM 918 C CA . ILE A 1 110 ? 11.860 10.245 -18.910 1.00 53.75 110 ILE A CA 1
ATOM 919 C C . ILE A 1 110 ? 10.357 10.457 -19.089 1.00 53.75 110 ILE A C 1
ATOM 921 O O . ILE A 1 110 ? 9.903 11.566 -19.366 1.00 53.75 110 ILE A O 1
ATOM 925 N N . ILE A 1 111 ? 9.578 9.384 -18.984 1.00 54.31 111 ILE A N 1
ATOM 926 C CA . ILE A 1 111 ? 8.145 9.515 -18.743 1.00 54.31 111 ILE A CA 1
ATOM 927 C C . ILE A 1 111 ? 8.062 9.947 -17.277 1.00 54.31 111 ILE A C 1
ATOM 929 O O . ILE A 1 111 ? 8.409 9.130 -16.420 1.00 54.31 111 ILE A O 1
ATOM 933 N N . PRO A 1 112 ? 7.681 11.202 -16.962 1.00 54.69 112 PRO A N 1
ATOM 934 C CA . PRO A 1 112 ? 7.542 11.609 -15.575 1.00 54.69 112 PRO A CA 1
ATOM 935 C C . PRO A 1 112 ? 6.597 10.626 -14.897 1.00 54.69 112 PRO A C 1
ATOM 937 O O . PRO A 1 112 ? 5.551 10.264 -15.452 1.00 54.69 112 PRO A O 1
ATOM 940 N N . ALA A 1 113 ? 7.003 10.148 -13.725 1.00 57.03 113 ALA A N 1
ATOM 941 C CA . ALA A 1 113 ? 6.144 9.309 -12.925 1.00 57.03 113 ALA A CA 1
ATOM 942 C C . ALA A 1 113 ? 4.791 10.019 -12.759 1.00 57.03 113 ALA A C 1
ATOM 944 O O . ALA A 1 113 ? 4.761 11.185 -12.372 1.00 57.03 113 ALA A O 1
ATOM 945 N N . PRO A 1 114 ? 3.656 9.376 -13.087 1.00 64.94 114 PRO A N 1
ATOM 946 C CA . PRO A 1 114 ? 2.343 9.989 -12.925 1.00 64.94 114 PRO A CA 1
ATOM 947 C C . PRO A 1 114 ? 1.978 10.166 -11.444 1.00 64.94 114 PRO A C 1
ATOM 949 O O . PRO A 1 114 ? 0.924 10.721 -11.143 1.00 64.94 114 PRO A O 1
ATOM 952 N N . PHE A 1 115 ? 2.821 9.667 -10.537 1.00 77.38 115 PHE A N 1
ATOM 953 C CA . PHE A 1 115 ? 2.763 9.863 -9.098 1.00 77.38 115 PHE A CA 1
ATOM 954 C C . PHE A 1 115 ? 4.070 10.478 -8.610 1.00 77.38 115 PHE A C 1
ATOM 956 O O . PHE A 1 115 ? 5.108 10.296 -9.245 1.00 77.38 115 PHE A O 1
ATOM 963 N N . ASP A 1 116 ? 4.015 11.135 -7.455 1.00 79.44 116 ASP A N 1
ATOM 964 C CA . ASP A 1 116 ? 5.157 11.813 -6.845 1.00 79.44 116 ASP A CA 1
ATOM 965 C C . ASP A 1 116 ? 6.345 10.849 -6.666 1.00 79.44 116 ASP A C 1
ATOM 967 O O . ASP A 1 116 ? 6.168 9.683 -6.285 1.00 79.44 116 ASP A O 1
ATOM 971 N N . GLU A 1 117 ? 7.556 11.307 -6.997 1.00 72.44 117 GLU A N 1
ATOM 972 C CA . GLU A 1 117 ? 8.777 10.485 -6.993 1.00 72.44 117 GLU A CA 1
ATOM 973 C C . GLU A 1 117 ? 9.101 9.921 -5.599 1.00 72.44 117 GLU A C 1
ATOM 975 O O . GLU A 1 117 ? 9.610 8.804 -5.473 1.00 72.44 117 GLU A O 1
ATOM 980 N N . ASP A 1 118 ? 8.729 10.671 -4.567 1.00 79.88 118 ASP A N 1
ATOM 981 C CA . ASP A 1 118 ? 8.875 10.383 -3.142 1.00 79.88 118 ASP A CA 1
ATOM 982 C C . ASP A 1 118 ? 7.753 9.489 -2.585 1.00 79.88 118 ASP A C 1
ATOM 984 O O . ASP A 1 118 ? 7.741 9.174 -1.398 1.00 79.88 118 ASP A O 1
ATOM 988 N N . SER A 1 119 ? 6.834 8.981 -3.422 1.00 81.94 119 SER A N 1
ATOM 989 C CA . SER A 1 119 ? 5.772 8.059 -2.975 1.00 81.94 119 SER A CA 1
ATOM 990 C C . SER A 1 119 ? 6.327 6.855 -2.192 1.00 81.94 119 SER A C 1
ATOM 992 O O . SER A 1 119 ? 5.678 6.334 -1.289 1.00 81.94 119 SER A O 1
ATOM 994 N N . SER A 1 120 ? 7.539 6.393 -2.518 1.00 85.25 120 SER A N 1
ATOM 995 C CA . SER A 1 120 ? 8.236 5.328 -1.785 1.00 85.25 120 SER A CA 1
ATOM 996 C C . SER A 1 120 ? 8.524 5.673 -0.322 1.00 85.25 120 SER A C 1
ATOM 998 O O . SER A 1 120 ? 8.490 4.784 0.529 1.00 85.25 120 SER A O 1
ATOM 1000 N N . ASP A 1 121 ? 8.767 6.945 -0.025 1.00 86.50 121 ASP A N 1
ATOM 1001 C CA . ASP A 1 121 ? 9.224 7.419 1.283 1.00 86.50 121 ASP A CA 1
ATOM 1002 C C . ASP A 1 121 ? 8.075 7.439 2.301 1.00 86.50 121 ASP A C 1
ATOM 1004 O O . ASP A 1 121 ? 8.292 7.369 3.510 1.00 86.50 121 ASP A O 1
ATOM 1008 N N . TYR A 1 122 ? 6.833 7.429 1.809 1.00 89.06 122 TYR A N 1
ATOM 1009 C CA . TYR A 1 122 ? 5.621 7.423 2.623 1.00 89.06 122 TYR A CA 1
ATOM 1010 C C . TYR A 1 122 ? 5.085 6.024 2.950 1.00 89.06 122 TYR A C 1
ATOM 1012 O O . TYR A 1 122 ? 4.225 5.906 3.821 1.00 89.06 122 TYR A O 1
ATOM 1020 N N . VAL A 1 123 ? 5.587 4.953 2.320 1.00 89.94 123 VAL A N 1
ATOM 1021 C CA . VAL A 1 123 ? 5.091 3.585 2.575 1.00 89.94 123 VAL A CA 1
ATOM 1022 C C . VAL A 1 123 ? 5.273 3.194 4.042 1.00 89.94 123 VAL A C 1
ATOM 1024 O O . VAL A 1 123 ? 4.321 2.737 4.672 1.00 89.94 123 VAL A O 1
ATOM 1027 N N . LEU A 1 124 ? 6.474 3.385 4.599 1.00 89.19 124 LEU A N 1
ATOM 1028 C CA . LEU A 1 124 ? 6.762 2.992 5.983 1.00 89.19 124 LEU A CA 1
ATOM 1029 C C . LEU A 1 124 ? 6.061 3.908 7.001 1.00 89.19 124 LEU A C 1
ATOM 1031 O O . LEU A 1 124 ? 5.399 3.366 7.880 1.00 89.19 124 LEU A O 1
ATOM 1035 N N . PRO A 1 125 ? 6.093 5.254 6.883 1.00 90.44 125 PRO A N 1
ATOM 1036 C CA . PRO A 1 125 ? 5.337 6.129 7.781 1.00 90.44 125 PRO A CA 1
ATOM 1037 C C . PRO A 1 125 ? 3.836 5.825 7.817 1.00 90.44 125 PRO A C 1
ATOM 1039 O O . PRO A 1 125 ? 3.248 5.796 8.896 1.00 90.44 125 PRO A O 1
ATOM 1042 N N . ILE A 1 126 ? 3.214 5.564 6.661 1.00 91.81 126 ILE A N 1
ATOM 1043 C CA . ILE A 1 126 ? 1.786 5.220 6.592 1.00 91.81 126 ILE A CA 1
ATOM 1044 C C . ILE A 1 126 ? 1.533 3.833 7.198 1.00 91.81 126 ILE A C 1
ATOM 1046 O O . ILE A 1 126 ? 0.550 3.651 7.916 1.00 91.81 126 ILE A O 1
ATOM 1050 N N . ALA A 1 127 ? 2.421 2.860 6.964 1.00 92.31 127 ALA A N 1
ATOM 1051 C CA . ALA A 1 127 ? 2.328 1.543 7.591 1.00 92.31 127 ALA A CA 1
ATOM 1052 C C . ALA A 1 127 ? 2.435 1.627 9.123 1.00 92.31 127 ALA A C 1
ATOM 1054 O O . ALA A 1 127 ? 1.632 1.004 9.813 1.00 92.31 127 ALA A O 1
ATOM 1055 N N . THR A 1 128 ? 3.364 2.426 9.654 1.00 90.56 128 THR A N 1
ATOM 1056 C CA . THR A 1 128 ? 3.497 2.666 11.099 1.00 90.56 128 THR A CA 1
ATOM 1057 C C . THR A 1 128 ? 2.236 3.303 11.670 1.00 90.56 128 THR A C 1
ATOM 1059 O O . THR A 1 128 ? 1.678 2.772 12.621 1.00 90.56 128 THR A O 1
ATOM 1062 N N . GLN A 1 129 ? 1.715 4.365 11.044 1.00 91.50 129 GLN A N 1
ATOM 1063 C CA . GLN A 1 129 ? 0.470 5.004 11.491 1.00 91.50 129 GLN A CA 1
ATOM 1064 C C . GLN A 1 129 ? -0.709 4.024 11.511 1.00 91.50 129 GLN A C 1
ATOM 1066 O O . GLN A 1 129 ? -1.538 4.059 12.419 1.00 91.50 129 GLN A O 1
ATOM 1071 N N . PHE A 1 130 ? -0.788 3.125 10.527 1.00 93.19 130 PHE A N 1
ATOM 1072 C CA . PHE A 1 130 ? -1.838 2.114 10.509 1.00 93.19 130 PHE A CA 1
ATOM 1073 C C . PHE A 1 130 ? -1.643 1.038 11.587 1.00 93.19 130 PHE A C 1
ATOM 1075 O O . PHE A 1 130 ? -2.625 0.625 12.201 1.00 93.19 130 PHE A O 1
ATOM 1082 N N . ALA A 1 131 ? -0.406 0.609 11.856 1.00 92.25 131 ALA A N 1
ATOM 1083 C CA . ALA A 1 131 ? -0.104 -0.289 12.971 1.00 92.25 131 ALA A CA 1
ATOM 1084 C C . ALA A 1 131 ? -0.490 0.339 14.317 1.00 92.25 131 ALA A C 1
ATOM 1086 O O . ALA A 1 131 ? -1.198 -0.299 15.096 1.00 92.25 131 ALA A O 1
ATOM 1087 N N . ASP A 1 132 ? -0.127 1.605 14.535 1.00 92.88 132 ASP A N 1
ATOM 1088 C CA . ASP A 1 132 ? -0.475 2.361 15.741 1.00 92.88 132 ASP A CA 1
ATOM 1089 C C . ASP A 1 132 ? -1.998 2.452 15.916 1.00 92.88 132 ASP A C 1
ATOM 1091 O O . ASP A 1 132 ? -2.522 2.158 16.991 1.00 92.88 132 ASP A O 1
ATOM 1095 N N . PHE A 1 133 ? -2.730 2.771 14.841 1.00 92.81 133 PHE A N 1
ATOM 1096 C CA . PHE A 1 133 ? -4.196 2.798 14.842 1.00 92.81 133 PHE A CA 1
ATOM 1097 C C . PHE A 1 133 ? -4.814 1.440 15.219 1.00 92.81 133 PHE A C 1
ATOM 1099 O O . PHE A 1 133 ? -5.861 1.382 15.865 1.00 92.81 133 PHE A O 1
ATOM 1106 N N . LEU A 1 134 ? -4.176 0.334 14.828 1.00 91.00 134 LEU A N 1
ATOM 1107 C CA . LEU A 1 134 ? -4.615 -1.025 15.152 1.00 91.00 134 LEU A CA 1
ATOM 1108 C C . LEU A 1 134 ? -4.117 -1.521 16.523 1.00 91.00 134 LEU A C 1
ATOM 1110 O O . LEU A 1 134 ? -4.495 -2.622 16.927 1.00 91.00 134 LEU A O 1
ATOM 1114 N N . GLY A 1 135 ? -3.294 -0.744 17.236 1.00 92.56 135 GLY A N 1
ATOM 1115 C CA . GLY A 1 135 ? -2.676 -1.151 18.501 1.00 92.56 135 GLY A CA 1
ATOM 1116 C C . GLY A 1 135 ? -1.619 -2.249 18.338 1.00 92.56 135 GLY A C 1
ATOM 1117 O O . GLY A 1 135 ? -1.476 -3.099 19.217 1.00 92.56 135 GLY A O 1
ATOM 1118 N N . LEU A 1 136 ? -0.918 -2.270 17.203 1.00 89.94 136 LEU A N 1
ATOM 1119 C CA . LEU A 1 136 ? 0.107 -3.257 16.861 1.00 89.94 136 LEU A CA 1
ATOM 1120 C C . LEU A 1 136 ? 1.501 -2.643 16.905 1.00 89.94 136 LEU A C 1
ATOM 1122 O O . LEU A 1 136 ? 1.677 -1.437 16.759 1.00 89.94 136 LEU A O 1
ATOM 1126 N N . SER A 1 137 ? 2.510 -3.499 17.027 1.00 89.06 137 SER A N 1
ATOM 1127 C CA . SER A 1 137 ? 3.881 -3.101 16.722 1.00 89.06 137 SER A CA 1
ATOM 1128 C C . SER A 1 137 ? 4.045 -2.857 15.215 1.00 89.06 137 SER A C 1
ATOM 1130 O O . SER A 1 137 ? 3.423 -3.565 14.420 1.00 89.06 137 SER A O 1
ATOM 1132 N N . PRO A 1 138 ? 4.887 -1.895 1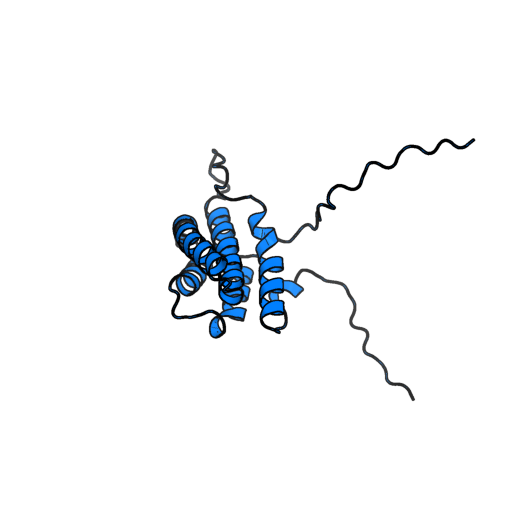4.800 1.00 84.75 138 PRO A N 1
ATOM 1133 C CA . PRO A 1 138 ? 5.159 -1.653 13.388 1.00 84.75 138 PRO A CA 1
ATOM 1134 C C . PRO A 1 138 ? 5.797 -2.886 12.718 1.00 84.75 138 PRO A C 1
ATOM 1136 O O . PRO A 1 138 ? 6.494 -3.648 13.391 1.00 84.75 138 PRO A O 1
ATOM 1139 N N . PRO A 1 139 ? 5.613 -3.080 11.396 1.00 81.75 139 PRO A N 1
ATOM 1140 C CA . PRO A 1 139 ? 6.253 -4.166 10.658 1.00 81.75 139 PRO A CA 1
ATOM 1141 C C . PRO A 1 139 ? 7.775 -4.218 10.867 1.00 81.75 139 PRO A C 1
ATOM 1143 O O . PRO A 1 139 ? 8.456 -3.204 10.728 1.00 81.75 139 PRO A O 1
ATOM 1146 N N . ASP A 1 140 ? 8.335 -5.406 11.108 1.00 76.62 140 ASP A N 1
ATOM 1147 C CA . ASP A 1 140 ? 9.768 -5.585 11.415 1.00 76.62 140 ASP A CA 1
ATOM 1148 C C . ASP A 1 140 ? 10.705 -5.034 10.328 1.00 76.62 140 ASP A C 1
ATOM 1150 O O . ASP A 1 140 ? 11.803 -4.551 10.613 1.00 76.62 140 ASP A O 1
ATOM 1154 N N . CYS A 1 141 ? 10.257 -5.038 9.068 1.00 68.00 141 CYS A N 1
ATOM 1155 C CA . CYS A 1 141 ? 10.998 -4.477 7.940 1.00 68.00 141 CYS A CA 1
ATOM 1156 C C . CYS A 1 141 ? 11.187 -2.950 8.012 1.00 68.00 141 CYS A C 1
ATOM 1158 O O . CYS A 1 141 ? 12.004 -2.419 7.261 1.00 68.00 141 CYS A O 1
ATOM 1160 N N . ILE A 1 142 ? 10.472 -2.257 8.908 1.00 64.75 142 ILE A N 1
ATOM 1161 C CA . ILE A 1 142 ? 10.639 -0.826 9.211 1.00 64.75 142 ILE A CA 1
ATOM 1162 C C . ILE A 1 142 ? 11.878 -0.593 10.096 1.00 64.75 142 ILE A C 1
ATOM 1164 O O . ILE A 1 142 ? 12.549 0.426 9.956 1.00 64.75 142 ILE A O 1
ATOM 1168 N N . ASN A 1 143 ? 12.257 -1.562 10.937 1.00 54.00 143 ASN A N 1
ATOM 1169 C CA . ASN A 1 143 ? 13.396 -1.437 11.858 1.00 54.00 143 ASN A CA 1
ATOM 1170 C C . ASN A 1 143 ? 14.753 -1.767 11.208 1.00 54.00 143 ASN A C 1
ATO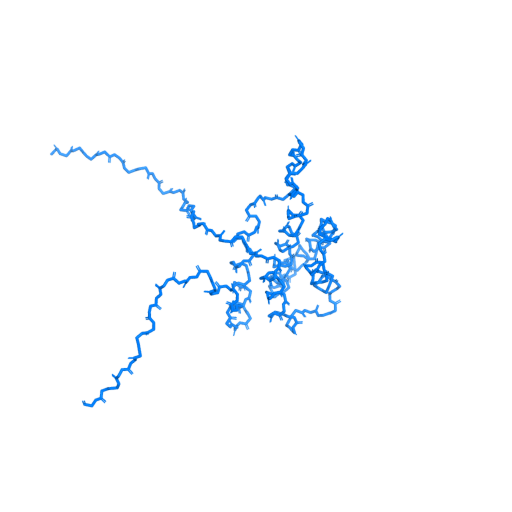M 1172 O O . ASN A 1 143 ? 15.805 -1.426 11.748 1.00 54.00 143 ASN A O 1
ATOM 1176 N N . ALA A 1 144 ? 14.757 -2.387 10.024 1.00 47.84 144 ALA A N 1
ATOM 1177 C CA . ALA A 1 144 ? 15.977 -2.793 9.319 1.00 47.84 144 ALA A CA 1
ATOM 1178 C C . ALA A 1 144 ? 16.787 -1.621 8.714 1.00 47.84 144 ALA A C 1
ATOM 1180 O O . ALA A 1 144 ? 17.886 -1.838 8.208 1.00 47.84 144 ALA A O 1
ATOM 1181 N N . GLY A 1 145 ? 16.272 -0.385 8.774 1.00 44.62 145 GLY A N 1
ATOM 1182 C CA . GLY A 1 145 ? 16.947 0.832 8.300 1.00 44.62 145 GLY A CA 1
ATOM 1183 C C . GLY A 1 145 ? 17.698 1.633 9.375 1.00 44.62 145 GLY A C 1
ATOM 1184 O O . GLY A 1 145 ? 18.223 2.697 9.061 1.00 44.62 145 GLY A O 1
ATOM 1185 N N . GLY A 1 146 ? 17.747 1.158 10.627 1.00 39.31 146 GLY A N 1
ATOM 1186 C CA . GLY A 1 146 ? 18.299 1.903 11.765 1.00 39.31 146 GLY A CA 1
ATOM 1187 C C . GLY A 1 146 ? 19.247 1.092 12.651 1.00 39.31 146 GLY A C 1
ATOM 1188 O O . GLY A 1 146 ? 18.954 0.862 13.819 1.00 39.31 146 GLY A O 1
ATOM 1189 N N . GLY A 1 147 ? 20.409 0.688 12.131 1.00 35.19 147 GLY A N 1
ATOM 1190 C CA . GLY A 1 147 ? 21.599 0.515 12.979 1.00 35.19 147 GLY A CA 1
ATOM 1191 C C . GLY A 1 147 ? 22.246 1.896 13.164 1.00 35.19 147 GLY A C 1
ATOM 1192 O O . GLY A 1 147 ? 22.413 2.610 12.186 1.00 35.19 147 GLY A O 1
ATOM 1193 N N . ALA A 1 148 ? 22.606 2.388 14.346 1.00 38.16 148 ALA A N 1
ATOM 1194 C CA . ALA A 1 148 ? 23.074 1.685 15.525 1.00 38.16 148 ALA A CA 1
ATOM 1195 C C . ALA A 1 148 ? 22.570 2.351 16.818 1.00 38.16 148 ALA A C 1
ATOM 1197 O O . ALA A 1 148 ? 22.848 3.517 17.086 1.00 38.16 148 ALA A O 1
ATOM 1198 N N . GLY A 1 149 ? 21.898 1.568 17.656 1.00 33.12 149 GLY A N 1
ATOM 1199 C CA . GLY A 1 149 ? 21.694 1.844 19.073 1.00 33.12 149 GLY A CA 1
ATOM 1200 C C . GLY A 1 149 ? 21.974 0.550 19.817 1.00 33.12 149 GLY A C 1
ATOM 1201 O O . GLY A 1 149 ? 21.184 -0.384 19.766 1.00 33.12 149 GLY A O 1
ATOM 1202 N N . VAL A 1 150 ? 23.168 0.461 20.390 1.00 39.97 150 VAL A N 1
ATOM 1203 C CA . VAL A 1 150 ? 23.717 -0.738 21.021 1.00 39.97 150 VAL A CA 1
ATOM 1204 C C . VAL A 1 150 ? 22.798 -1.194 22.152 1.00 39.97 150 VAL A C 1
ATOM 1206 O O . VAL A 1 150 ? 22.496 -0.431 23.066 1.00 39.97 150 VAL A O 1
ATOM 1209 N N . ASN A 1 151 ? 22.378 -2.453 22.089 1.00 37.50 151 ASN A N 1
ATOM 1210 C CA . ASN A 1 151 ? 21.733 -3.149 23.189 1.00 37.50 151 ASN A CA 1
ATOM 1211 C C . ASN A 1 151 ? 22.816 -3.399 24.255 1.00 37.50 151 ASN A C 1
ATOM 1213 O O . ASN A 1 151 ? 23.675 -4.261 24.066 1.00 37.50 151 ASN A O 1
ATOM 1217 N N . VAL A 1 152 ? 22.839 -2.608 25.331 1.00 44.59 152 VAL A N 1
ATOM 1218 C CA . VAL A 1 152 ? 23.607 -2.951 26.535 1.00 44.59 152 VAL A CA 1
ATOM 1219 C C . VAL A 1 152 ? 22.643 -3.687 27.462 1.00 44.59 152 VAL A C 1
ATOM 1221 O O . VAL A 1 152 ? 21.645 -3.092 27.868 1.00 44.59 152 VAL A O 1
ATOM 1224 N N . PRO A 1 153 ? 22.884 -4.969 27.781 1.00 44.84 153 PRO A N 1
ATOM 1225 C CA . PRO A 1 153 ? 22.046 -5.683 28.727 1.00 44.84 153 PRO A CA 1
ATOM 1226 C C . PRO A 1 153 ? 22.178 -5.044 30.112 1.00 44.84 153 PRO A C 1
ATOM 1228 O O . PRO A 1 153 ? 23.286 -4.844 30.612 1.00 44.84 153 PRO A O 1
ATOM 1231 N N . SER A 1 154 ? 21.032 -4.741 30.724 1.00 43.16 154 SER A N 1
ATOM 1232 C CA . SER A 1 154 ? 20.911 -4.488 32.156 1.00 43.16 154 SER A CA 1
ATOM 1233 C C . SER A 1 154 ? 21.608 -5.603 32.928 1.00 43.16 154 SER A C 1
ATOM 1235 O O . SER A 1 154 ? 21.170 -6.750 32.890 1.00 43.16 154 SER A O 1
ATOM 1237 N N . THR A 1 155 ? 22.679 -5.273 33.641 1.00 55.12 155 THR A N 1
ATOM 1238 C CA . THR A 1 155 ? 23.104 -6.072 34.787 1.00 55.12 155 THR A CA 1
ATOM 1239 C C . THR A 1 155 ? 22.357 -5.561 36.003 1.00 55.12 155 THR A C 1
ATOM 1241 O O . THR A 1 155 ? 22.473 -4.387 36.365 1.00 55.12 155 THR A O 1
ATOM 1244 N N . ASP A 1 156 ? 21.556 -6.462 36.560 1.00 48.22 156 ASP A N 1
ATOM 1245 C CA . ASP A 1 156 ? 20.801 -6.334 37.792 1.00 48.22 156 ASP A CA 1
ATOM 1246 C C . ASP A 1 156 ? 21.604 -5.706 38.930 1.00 48.22 156 ASP A C 1
ATOM 1248 O O . ASP A 1 156 ? 22.802 -5.942 39.100 1.00 48.22 156 ASP A O 1
ATOM 1252 N N . GLY A 1 157 ? 20.889 -4.930 39.740 1.00 48.91 157 GLY A N 1
ATOM 1253 C CA . GLY A 1 157 ? 21.363 -4.532 41.049 1.00 48.91 157 GLY A CA 1
ATOM 1254 C C . GLY A 1 157 ? 21.413 -5.730 41.990 1.00 48.91 1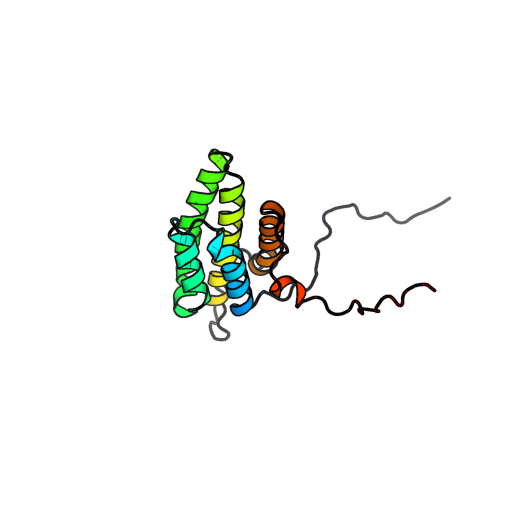57 GLY A C 1
ATOM 1255 O O . GLY A 1 157 ? 20.408 -6.415 42.175 1.00 48.91 157 GLY A O 1
ATOM 1256 N N . GLN A 1 158 ? 22.569 -5.903 42.623 1.00 39.00 158 GLN A N 1
ATOM 1257 C CA . GLN A 1 158 ? 22.738 -6.340 44.007 1.00 39.00 158 GLN A CA 1
ATOM 1258 C C . GLN A 1 158 ? 23.972 -5.655 44.588 1.00 39.00 158 GLN A C 1
ATOM 1260 O O . GLN A 1 158 ? 24.989 -5.564 43.864 1.00 39.00 158 GLN A O 1
#

Organism: NCBI:txid2528015

Foldseek 3Di:
DDDDDDDDDDDDDPPPPVQPQQQLVSLLLLLVVCVVVPPPVDPLSVVLNVCSVPLVCLLVLVVSLVVLVVQLVVCVVVVVVLSNLVSVLSNLSSLSSNLVNQDDPPDPDCPDRPDDPCSSVCNQVSSCVNCVVVVHDGRPSSVVVDDDDDDDDDDDDD